Protein AF-A0A238YYN5-F1 (afdb_monomer_lite)

Foldseek 3Di:
DPQEKWKEKEFAAEPVVRAGFQDAKDKDWPDPDDWDWDAHSRRIIMTTDDDAQDWIWIWMGGQQDPGTDTDIDTTHSHYHYDYHYDYDPDDLLVVLVVCVVVLNAEQEFAAECDDDDDDPLQVVLCVVQSYYYDYPHPRDHGLVSNLSNNLSNQVVCCVPPNNVSVVSDDPRRPND

Structure (mmCIF, N/CA/C/O backbone):
data_AF-A0A238YYN5-F1
#
_entry.id   AF-A0A238YYN5-F1
#
loop_
_atom_site.group_PDB
_atom_site.id
_atom_site.type_symbol
_atom_site.label_atom_id
_atom_site.label_alt_id
_atom_site.label_comp_id
_atom_site.label_asym_id
_atom_site.label_entity_id
_atom_site.label_seq_id
_atom_site.pdbx_PDB_ins_code
_atom_site.Cartn_x
_atom_site.Cartn_y
_atom_site.Cartn_z
_atom_site.occupancy
_atom_site.B_iso_or_equiv
_atom_site.auth_seq_id
_atom_site.auth_comp_id
_atom_site.auth_asym_id
_atom_site.auth_atom_id
_atom_site.pdbx_PDB_model_num
ATOM 1 N N . MET A 1 1 ? 12.494 0.742 -44.227 1.00 41.66 1 MET A N 1
ATOM 2 C CA . MET A 1 1 ? 11.985 -0.028 -43.074 1.00 41.66 1 MET A CA 1
ATOM 3 C C . MET A 1 1 ? 11.535 0.985 -42.040 1.00 41.66 1 MET A C 1
ATOM 5 O O . MET A 1 1 ? 12.369 1.744 -41.568 1.00 41.66 1 MET A O 1
ATOM 9 N N . SER A 1 2 ? 10.230 1.091 -41.790 1.00 40.47 2 SER A N 1
ATOM 10 C CA . SER A 1 2 ? 9.725 1.833 -40.632 1.00 40.47 2 SER A CA 1
ATOM 11 C C . SER A 1 2 ? 10.073 0.970 -39.425 1.00 40.47 2 SER A C 1
ATOM 13 O O . SER A 1 2 ? 9.574 -0.147 -39.312 1.00 40.47 2 SER A O 1
ATOM 15 N N . TYR A 1 3 ? 11.028 1.410 -38.608 1.00 51.59 3 TYR A N 1
ATOM 16 C CA . TYR A 1 3 ? 11.219 0.782 -37.309 1.00 51.59 3 TYR A CA 1
ATOM 17 C C . TYR A 1 3 ? 9.937 1.049 -36.523 1.00 51.59 3 TYR A C 1
ATOM 19 O O . TYR A 1 3 ? 9.542 2.206 -36.375 1.00 51.59 3 TYR A O 1
ATOM 27 N N . GLY A 1 4 ? 9.252 -0.019 -36.108 1.00 61.69 4 GLY A N 1
ATOM 28 C CA . GLY A 1 4 ? 8.170 0.098 -35.138 1.00 61.69 4 GLY A CA 1
ATOM 29 C C . GLY A 1 4 ? 8.691 0.823 -33.899 1.00 61.69 4 GLY A C 1
ATOM 30 O O . GLY A 1 4 ? 9.877 0.725 -33.575 1.00 61.69 4 GLY A O 1
ATOM 31 N N . GLN A 1 5 ? 7.820 1.588 -33.255 1.00 80.56 5 GLN A N 1
ATOM 32 C CA . GLN A 1 5 ? 8.140 2.313 -32.032 1.00 80.56 5 GLN A CA 1
ATOM 33 C C . GLN A 1 5 ? 8.739 1.340 -31.000 1.00 80.56 5 GLN A C 1
ATOM 35 O O . GLN A 1 5 ? 8.186 0.266 -30.759 1.00 80.56 5 GLN A O 1
ATOM 40 N N . ILE A 1 6 ? 9.925 1.668 -30.473 1.00 92.12 6 ILE A N 1
ATOM 41 C CA . ILE A 1 6 ? 10.608 0.855 -29.458 1.00 92.12 6 ILE A CA 1
ATOM 42 C C . ILE A 1 6 ? 10.151 1.332 -28.091 1.00 92.12 6 ILE A C 1
ATOM 44 O O . ILE A 1 6 ? 10.205 2.530 -27.790 1.00 92.12 6 ILE A O 1
ATOM 48 N N . GLU A 1 7 ? 9.706 0.384 -27.276 1.00 93.81 7 GLU A N 1
ATOM 49 C CA . GLU A 1 7 ? 8.969 0.683 -26.057 1.00 93.81 7 GLU A CA 1
ATOM 50 C C . GLU A 1 7 ? 9.323 -0.279 -24.926 1.00 93.81 7 GLU A C 1
ATOM 52 O O . GLU A 1 7 ? 9.666 -1.443 -25.157 1.00 93.81 7 GLU A O 1
ATOM 57 N N . ILE A 1 8 ? 9.169 0.195 -23.691 1.00 94.62 8 ILE A N 1
ATOM 58 C CA . ILE A 1 8 ? 9.113 -0.648 -22.495 1.00 94.62 8 ILE A CA 1
ATOM 59 C C . ILE A 1 8 ? 7.715 -0.523 -21.894 1.00 94.62 8 ILE A C 1
ATOM 61 O O . ILE A 1 8 ? 7.227 0.586 -21.685 1.00 94.62 8 ILE A O 1
ATOM 65 N N . ARG A 1 9 ? 7.079 -1.658 -21.607 1.00 95.25 9 ARG A N 1
ATOM 66 C CA . ARG A 1 9 ? 5.754 -1.739 -20.983 1.00 95.25 9 ARG A CA 1
ATOM 67 C C . ARG A 1 9 ? 5.790 -2.682 -19.795 1.00 95.25 9 ARG A C 1
ATOM 69 O O . ARG A 1 9 ? 6.522 -3.667 -19.812 1.00 95.25 9 ARG A O 1
ATOM 76 N N . GLY A 1 10 ? 4.938 -2.449 -18.814 1.00 95.06 10 GLY A N 1
ATOM 77 C CA . GLY A 1 10 ? 4.725 -3.411 -17.739 1.00 95.06 10 GLY A CA 1
ATOM 78 C C . GLY A 1 10 ? 3.922 -2.818 -16.606 1.00 95.06 10 GLY A C 1
ATOM 79 O O . GLY A 1 10 ? 3.247 -1.803 -16.788 1.00 95.06 10 GLY A O 1
ATOM 80 N N . LYS A 1 11 ? 4.009 -3.457 -15.443 1.00 94.62 11 LYS A N 1
ATOM 81 C CA . LYS A 1 11 ? 3.375 -2.996 -14.213 1.00 94.62 11 LYS A CA 1
ATOM 82 C C . LYS A 1 11 ? 4.387 -2.776 -13.098 1.00 94.62 11 LYS A C 1
ATOM 84 O O . LYS A 1 11 ? 5.399 -3.473 -13.011 1.00 94.62 11 LYS A O 1
ATOM 89 N N . VAL A 1 12 ? 4.093 -1.817 -12.229 1.00 92.62 12 VAL A N 1
ATOM 90 C CA . VAL A 1 12 ? 4.726 -1.713 -10.912 1.00 92.62 12 VAL A CA 1
ATOM 91 C C . VAL A 1 12 ? 3.892 -2.541 -9.945 1.00 92.62 12 VAL A C 1
ATOM 93 O O . VAL A 1 12 ? 2.705 -2.277 -9.766 1.00 92.62 12 VAL A O 1
ATOM 96 N N . ILE A 1 13 ? 4.498 -3.574 -9.368 1.00 91.50 13 ILE A N 1
ATOM 97 C CA . ILE A 1 13 ? 3.819 -4.584 -8.556 1.00 91.50 13 ILE A CA 1
ATOM 98 C C . ILE A 1 13 ? 4.451 -4.594 -7.170 1.00 91.50 13 ILE A C 1
ATOM 100 O O . ILE A 1 13 ? 5.674 -4.648 -7.025 1.00 91.50 13 ILE A O 1
ATOM 104 N N . SER A 1 14 ? 3.605 -4.592 -6.149 1.00 88.44 14 SER A N 1
ATOM 105 C CA . SER A 1 14 ? 4.050 -4.768 -4.777 1.00 88.44 14 SER A CA 1
ATOM 106 C C . SER A 1 14 ? 4.468 -6.214 -4.527 1.00 88.44 14 SER A C 1
ATOM 108 O O . SER A 1 14 ? 3.701 -7.153 -4.753 1.00 88.44 14 SER A O 1
ATOM 110 N N . GLU A 1 15 ? 5.663 -6.427 -3.983 1.00 89.75 15 GLU A N 1
ATOM 111 C CA . GLU A 1 15 ? 6.080 -7.761 -3.559 1.00 89.75 15 GLU A CA 1
ATOM 112 C C . GLU A 1 15 ? 5.282 -8.287 -2.368 1.00 89.75 15 GLU A C 1
ATOM 114 O O . GLU A 1 15 ? 5.226 -9.503 -2.177 1.00 89.75 15 GLU A O 1
ATOM 119 N N . TYR A 1 16 ? 4.656 -7.412 -1.584 1.00 87.00 16 TYR A N 1
ATOM 120 C CA . TYR A 1 16 ? 3.878 -7.829 -0.426 1.00 87.00 16 TYR A CA 1
ATOM 121 C C . TYR A 1 16 ? 2.481 -8.298 -0.819 1.00 87.00 16 TYR A C 1
ATOM 123 O O . TYR A 1 16 ? 2.122 -9.438 -0.536 1.00 87.00 16 TYR A O 1
ATOM 131 N N . THR A 1 17 ? 1.713 -7.451 -1.507 1.00 86.19 17 THR A N 1
ATOM 132 C CA . THR A 1 17 ? 0.327 -7.781 -1.880 1.00 86.19 17 THR A CA 1
ATOM 133 C C . THR A 1 17 ? 0.243 -8.644 -3.135 1.00 86.19 17 THR A C 1
ATOM 135 O O . THR A 1 17 ? -0.778 -9.284 -3.352 1.00 86.19 17 THR A O 1
ATOM 138 N N . LYS A 1 18 ? 1.309 -8.682 -3.950 1.00 89.81 18 LYS A N 1
ATOM 139 C CA . LYS A 1 18 ? 1.329 -9.265 -5.306 1.00 89.81 18 LYS A CA 1
ATOM 140 C C . LYS A 1 18 ? 0.383 -8.572 -6.292 1.00 89.81 18 LYS A C 1
ATOM 142 O O . LYS A 1 18 ? 0.163 -9.087 -7.385 1.00 89.81 18 LYS A O 1
ATOM 147 N N . GLU A 1 19 ? -0.102 -7.385 -5.937 1.00 87.50 19 GLU A N 1
ATOM 148 C CA . GLU A 1 19 ? -1.004 -6.574 -6.751 1.00 87.50 19 GLU A CA 1
ATOM 149 C C . GLU A 1 19 ? -0.275 -5.363 -7.358 1.00 87.50 19 GLU A C 1
ATOM 151 O O . GLU A 1 19 ? 0.738 -4.905 -6.807 1.00 87.50 19 GLU A O 1
ATOM 156 N N . PRO A 1 20 ? -0.771 -4.815 -8.485 1.00 86.81 20 PRO A N 1
ATOM 157 C CA . PRO A 1 20 ? -0.269 -3.561 -9.029 1.00 86.81 20 PRO A CA 1
ATOM 158 C C . PRO A 1 20 ? -0.427 -2.409 -8.035 1.00 86.81 20 PRO A C 1
ATOM 160 O O . PRO A 1 20 ? -1.410 -2.344 -7.296 1.00 86.81 20 PRO A O 1
ATOM 163 N N . ILE A 1 21 ? 0.510 -1.466 -8.049 1.00 82.44 21 ILE A N 1
ATOM 164 C CA . ILE A 1 21 ? 0.420 -0.257 -7.228 1.00 82.44 21 ILE A CA 1
ATOM 165 C C . ILE A 1 21 ? -0.412 0.771 -7.969 1.00 82.44 21 ILE A C 1
ATOM 167 O O . ILE A 1 21 ? -0.043 1.210 -9.052 1.00 82.44 21 ILE A O 1
ATOM 171 N N . TRP A 1 22 ? -1.540 1.153 -7.380 1.00 68.69 22 TRP A N 1
ATOM 172 C CA . TRP A 1 22 ? -2.538 1.951 -8.086 1.00 68.69 22 TRP A CA 1
ATOM 173 C C . TRP A 1 22 ? -2.095 3.395 -8.318 1.00 68.69 22 TRP A C 1
ATOM 175 O O . TRP A 1 22 ? -2.465 4.010 -9.303 1.00 68.69 22 TRP A O 1
ATOM 185 N N . THR A 1 23 ? -1.306 3.990 -7.428 1.00 70.12 23 THR A N 1
ATOM 186 C CA . THR A 1 23 ? -0.928 5.400 -7.576 1.00 70.12 23 THR A CA 1
ATOM 187 C C . THR A 1 23 ? 0.330 5.729 -6.788 1.00 70.12 23 THR A C 1
ATOM 189 O O . THR A 1 23 ? 0.846 4.906 -6.034 1.00 70.12 23 THR A O 1
ATOM 192 N N . GLY A 1 24 ? 0.826 6.951 -6.969 1.00 77.06 24 GLY A N 1
ATOM 193 C CA . GLY A 1 24 ? 1.944 7.473 -6.201 1.00 77.06 24 GLY A CA 1
ATOM 194 C C . GLY A 1 24 ? 3.286 6.933 -6.667 1.00 77.06 24 GLY A C 1
ATOM 195 O O . GLY A 1 24 ? 4.170 6.748 -5.842 1.00 77.06 24 GLY A O 1
ATOM 196 N N . TYR A 1 25 ? 3.470 6.689 -7.964 1.00 84.19 25 TYR A N 1
ATOM 197 C CA . TYR A 1 25 ? 4.794 6.425 -8.513 1.00 84.19 25 TYR A CA 1
ATOM 198 C C . TYR A 1 25 ? 5.042 7.199 -9.808 1.00 84.19 25 TYR A C 1
ATOM 200 O O . TYR A 1 25 ? 4.118 7.591 -10.518 1.00 84.19 25 TYR A O 1
ATOM 208 N N . GLU A 1 26 ? 6.314 7.425 -10.106 1.00 86.88 26 GLU A N 1
ATOM 209 C CA . GLU A 1 26 ? 6.779 8.076 -11.321 1.00 86.88 26 GLU A CA 1
ATOM 210 C C . GLU A 1 26 ? 7.948 7.278 -11.898 1.00 86.88 26 GLU A C 1
ATOM 212 O O . GLU A 1 26 ? 8.871 6.883 -11.181 1.00 86.88 26 GLU A O 1
ATOM 217 N N . ILE A 1 27 ? 7.917 7.059 -13.211 1.00 88.31 27 ILE A N 1
ATOM 218 C CA . ILE A 1 27 ? 8.968 6.350 -13.936 1.00 88.31 27 ILE A CA 1
ATOM 219 C C . ILE A 1 27 ? 9.761 7.339 -14.779 1.00 88.31 27 ILE A C 1
ATOM 221 O O . ILE A 1 27 ? 9.218 8.033 -15.641 1.00 88.31 27 ILE A O 1
ATOM 225 N N . LYS A 1 28 ? 11.069 7.368 -14.538 1.00 87.00 28 LYS A N 1
ATOM 226 C CA . LYS A 1 28 ? 12.037 8.243 -15.189 1.00 87.00 28 LYS A CA 1
ATOM 227 C C . LYS A 1 28 ? 13.182 7.424 -15.778 1.00 87.00 28 LYS A C 1
ATOM 229 O O . LYS A 1 28 ? 14.088 7.027 -15.049 1.00 87.00 28 LYS A O 1
ATOM 234 N N . PRO A 1 29 ? 13.195 7.160 -17.087 1.00 84.06 29 PRO A N 1
ATOM 235 C CA . PRO A 1 29 ? 14.424 6.740 -17.755 1.00 84.06 29 PRO A CA 1
ATOM 236 C C . PRO A 1 29 ? 15.506 7.823 -17.602 1.00 84.06 29 PRO A C 1
ATOM 238 O O . PRO A 1 29 ? 15.266 9.001 -17.865 1.00 84.06 29 PRO A O 1
ATOM 241 N N . ASN A 1 30 ? 16.701 7.429 -17.168 1.00 79.88 30 ASN A N 1
ATOM 242 C CA . ASN A 1 30 ? 17.835 8.322 -16.940 1.00 79.88 30 ASN A CA 1
ATOM 243 C C . ASN A 1 30 ? 18.533 8.678 -18.266 1.00 79.88 30 ASN A C 1
ATOM 245 O O . ASN A 1 30 ? 19.602 8.154 -18.582 1.00 79.88 30 ASN A O 1
ATOM 249 N N . ILE A 1 31 ? 17.890 9.525 -19.074 1.00 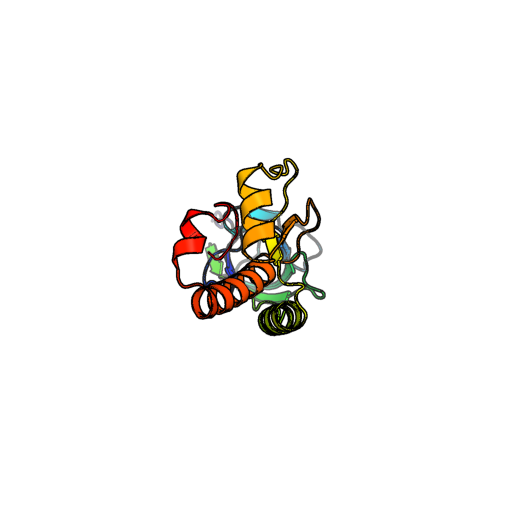77.50 31 ILE A N 1
ATOM 250 C CA . ILE A 1 31 ? 18.423 10.030 -20.347 1.00 77.50 31 ILE A CA 1
ATOM 251 C C . ILE A 1 31 ? 18.083 11.513 -20.543 1.00 77.50 31 ILE A C 1
ATOM 253 O O . ILE A 1 31 ? 16.991 11.963 -20.209 1.00 77.50 31 ILE A O 1
ATOM 257 N N . GLU A 1 32 ? 19.014 12.279 -21.121 1.00 59.59 32 GLU A N 1
ATOM 258 C CA . GLU A 1 32 ? 18.891 13.741 -21.280 1.00 59.59 32 GLU A CA 1
ATOM 259 C C . GLU A 1 32 ? 17.854 14.182 -22.334 1.00 59.59 32 GLU A C 1
ATOM 261 O O . GLU A 1 32 ? 17.463 15.349 -22.359 1.00 59.59 32 GLU A O 1
ATOM 266 N N . LYS A 1 33 ? 17.397 13.281 -23.221 1.00 64.88 33 LYS A N 1
ATOM 267 C CA . LYS A 1 33 ? 16.449 13.601 -24.303 1.00 64.88 33 LYS A CA 1
ATOM 268 C C . LYS A 1 33 ? 15.431 12.487 -24.595 1.00 64.88 33 LYS A C 1
ATOM 270 O O . LYS A 1 33 ? 15.821 11.355 -24.857 1.00 64.88 33 LYS A O 1
ATOM 275 N N . HIS A 1 34 ? 14.161 12.901 -24.699 1.00 64.06 34 HIS A N 1
ATOM 276 C CA . HIS A 1 34 ? 13.047 12.323 -25.483 1.00 64.06 34 HIS A CA 1
ATOM 277 C C . HIS A 1 34 ? 12.279 11.042 -25.087 1.00 64.06 34 HIS A C 1
ATOM 279 O O . HIS A 1 34 ? 11.429 10.656 -25.887 1.00 64.06 34 HIS A O 1
ATOM 285 N N . PRO A 1 35 ? 12.403 10.405 -23.914 1.00 69.44 35 PRO A N 1
ATOM 286 C CA . PRO A 1 35 ? 11.427 9.389 -23.550 1.00 69.44 35 PRO A CA 1
ATOM 287 C C . PRO A 1 35 ? 10.162 10.060 -23.017 1.00 69.44 35 PRO A C 1
ATOM 289 O O . PRO A 1 35 ? 10.226 10.954 -22.170 1.00 69.44 35 PRO A O 1
ATOM 292 N N . ILE A 1 36 ? 9.009 9.600 -23.485 1.00 74.12 36 ILE A N 1
ATOM 293 C CA . ILE A 1 36 ? 7.750 9.894 -22.807 1.00 74.12 36 ILE A CA 1
ATOM 294 C C . ILE A 1 36 ? 7.446 8.705 -21.910 1.00 74.12 36 ILE A C 1
ATOM 296 O O . ILE A 1 36 ? 7.439 7.566 -22.380 1.00 74.12 36 ILE A O 1
ATOM 300 N N . SER A 1 37 ? 7.248 8.969 -20.621 1.00 79.38 37 SER A N 1
ATOM 301 C CA . SER A 1 37 ? 6.778 7.978 -19.666 1.00 79.38 37 SER A CA 1
ATOM 302 C C . SER A 1 37 ? 5.333 8.266 -19.278 1.00 79.38 37 SER A C 1
ATOM 304 O O . SER A 1 37 ? 4.963 9.388 -18.937 1.00 79.38 37 SER A O 1
ATOM 306 N N . TYR A 1 38 ? 4.517 7.222 -19.330 1.00 79.81 38 TYR A N 1
ATOM 307 C CA . TYR A 1 38 ? 3.134 7.227 -18.879 1.00 79.81 38 TYR A CA 1
ATOM 308 C C . TYR A 1 38 ? 2.998 6.241 -17.729 1.00 79.81 38 TYR A C 1
ATOM 310 O O . TYR A 1 38 ? 3.551 5.143 -17.780 1.00 79.81 38 TYR A O 1
ATOM 318 N N . SER A 1 39 ? 2.264 6.635 -16.696 1.00 83.81 39 SER A N 1
ATOM 319 C CA . SER A 1 39 ? 1.866 5.771 -15.583 1.00 83.81 39 SER A CA 1
ATOM 320 C C . SER A 1 39 ? 0.351 5.848 -15.453 1.00 83.81 39 SER A C 1
ATOM 322 O O . SER A 1 39 ? -0.231 6.911 -15.665 1.00 83.81 39 SER A O 1
ATOM 324 N N . SER A 1 40 ? -0.282 4.712 -15.189 1.00 79.00 40 SER A N 1
ATOM 325 C CA . SER A 1 40 ? -1.735 4.569 -15.109 1.00 79.00 40 SER A CA 1
ATOM 326 C C . SER A 1 40 ? -2.153 4.172 -13.700 1.00 79.00 40 SER A C 1
ATOM 328 O O . SER A 1 40 ? -1.375 3.573 -12.961 1.00 79.00 40 SER A O 1
ATOM 330 N N . GLU A 1 41 ? -3.405 4.465 -13.349 1.00 77.50 41 GLU A N 1
ATOM 331 C CA . GLU A 1 41 ? -3.956 4.176 -12.017 1.00 77.50 41 GLU A CA 1
ATOM 332 C C . GLU A 1 41 ? -4.089 2.669 -11.704 1.00 77.50 41 GLU A C 1
ATOM 334 O O . GLU A 1 41 ? -4.399 2.276 -10.586 1.00 77.50 41 GLU A O 1
ATOM 339 N N . ASP A 1 42 ? -3.865 1.796 -12.689 1.00 83.12 42 ASP A N 1
ATOM 340 C CA . ASP A 1 42 ? -3.864 0.336 -12.537 1.00 83.12 42 ASP A CA 1
ATOM 341 C C . ASP A 1 42 ? -2.445 -0.246 -12.356 1.00 83.12 42 ASP A C 1
ATOM 343 O O . ASP A 1 42 ? -2.232 -1.454 -12.531 1.00 83.12 42 ASP A O 1
ATOM 347 N N . GLY A 1 43 ? -1.466 0.624 -12.086 1.00 86.44 43 GLY A N 1
ATOM 348 C CA . GLY A 1 43 ? -0.051 0.290 -11.948 1.00 86.44 43 GLY A CA 1
ATOM 349 C C . GLY A 1 43 ? 0.675 0.031 -13.264 1.00 86.44 43 GLY A C 1
ATOM 350 O O . GLY A 1 43 ? 1.863 -0.303 -13.244 1.00 86.44 43 GLY A O 1
ATOM 351 N N . SER A 1 44 ? 0.001 0.163 -14.411 1.00 91.38 44 SER A N 1
ATOM 352 C CA . SER A 1 44 ? 0.631 -0.006 -15.718 1.00 91.38 44 SER A CA 1
ATOM 353 C C . SER A 1 44 ? 1.489 1.198 -16.093 1.00 91.38 44 SER A C 1
ATOM 355 O O . SER A 1 44 ? 1.191 2.346 -15.755 1.00 91.38 44 SER A O 1
ATOM 357 N N . TYR A 1 45 ? 2.552 0.947 -16.848 1.00 92.81 45 TYR A N 1
ATOM 358 C CA . TYR A 1 45 ? 3.407 1.994 -17.381 1.00 92.81 45 TYR A CA 1
ATOM 359 C C . TYR A 1 45 ? 3.852 1.722 -18.817 1.00 92.81 45 TYR A C 1
ATOM 361 O O . TYR A 1 45 ? 3.863 0.584 -19.296 1.00 92.81 45 TYR A O 1
ATOM 369 N N . LEU A 1 46 ? 4.242 2.802 -19.487 1.00 92.38 46 LEU A N 1
ATOM 370 C CA . LEU A 1 46 ? 4.752 2.801 -20.850 1.00 92.38 46 LEU A CA 1
ATOM 371 C C . LEU A 1 46 ? 5.892 3.814 -20.966 1.00 92.38 46 LEU A C 1
ATOM 373 O O . LEU A 1 46 ? 5.748 4.954 -20.532 1.00 92.38 46 LEU A O 1
ATOM 377 N N . ILE A 1 47 ? 7.008 3.396 -21.556 1.00 92.44 47 ILE A N 1
ATOM 378 C CA . ILE A 1 47 ? 8.134 4.254 -21.927 1.00 92.44 47 ILE A CA 1
ATOM 379 C C . ILE A 1 47 ? 8.339 4.123 -23.431 1.00 92.44 47 ILE A C 1
ATOM 381 O O . ILE A 1 47 ? 8.572 3.019 -23.921 1.00 92.44 47 ILE A O 1
ATOM 385 N N . GLU A 1 48 ? 8.278 5.238 -24.150 1.00 90.44 48 GLU A N 1
ATOM 386 C CA . GLU A 1 48 ? 8.364 5.272 -25.614 1.00 90.44 48 GLU A CA 1
ATOM 387 C C . GLU A 1 48 ? 9.610 6.008 -26.125 1.00 90.44 48 GLU A C 1
ATOM 389 O O . GLU A 1 48 ? 10.324 6.657 -25.359 1.00 90.44 48 GLU A O 1
ATOM 394 N N . TYR A 1 49 ? 9.822 5.946 -27.446 1.00 87.62 49 TYR A N 1
ATOM 395 C CA . TYR A 1 49 ? 10.901 6.629 -28.179 1.00 87.62 49 TYR A CA 1
ATOM 396 C C . TYR A 1 49 ? 12.304 6.164 -27.779 1.00 87.62 49 TYR A C 1
ATOM 398 O O . TYR A 1 49 ? 13.250 6.949 -27.698 1.00 87.62 49 TYR A O 1
ATOM 406 N N . LEU A 1 50 ? 12.436 4.861 -27.540 1.00 90.00 50 LEU A N 1
ATOM 407 C CA . LEU A 1 50 ? 13.699 4.230 -27.181 1.00 90.00 50 LEU A CA 1
ATOM 408 C C . LEU A 1 50 ? 14.476 3.770 -28.427 1.00 90.00 50 LEU A C 1
ATOM 410 O O . LEU A 1 50 ? 13.962 3.701 -29.543 1.00 90.00 50 LEU A O 1
ATOM 414 N N . GLU A 1 51 ? 15.746 3.441 -28.232 1.00 90.50 51 GLU A N 1
ATOM 415 C CA . GLU A 1 51 ? 16.605 2.813 -29.230 1.00 90.50 51 GLU A CA 1
ATOM 416 C C . GLU A 1 51 ? 16.550 1.289 -29.055 1.00 90.50 51 GLU A C 1
ATOM 418 O O . GLU A 1 51 ? 16.475 0.803 -27.920 1.00 90.50 51 GLU A O 1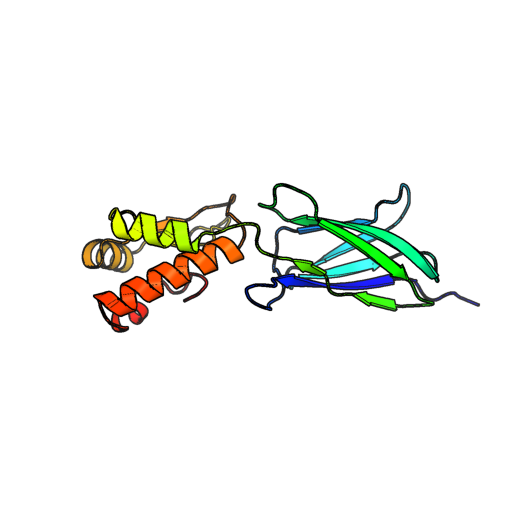
ATOM 423 N N . PRO A 1 52 ? 16.600 0.511 -30.147 1.00 92.69 52 PRO A N 1
ATOM 424 C CA . PRO A 1 52 ? 16.588 -0.943 -30.071 1.00 92.69 52 PRO A CA 1
ATOM 425 C C . PRO A 1 52 ? 17.898 -1.497 -29.495 1.00 92.69 52 PRO A C 1
ATOM 427 O O . PRO A 1 52 ? 18.983 -1.013 -29.815 1.00 92.69 52 PRO A O 1
ATOM 430 N N . ASN A 1 53 ? 17.810 -2.583 -28.721 1.00 92.62 53 ASN A N 1
ATOM 431 C CA . ASN A 1 53 ? 18.956 -3.314 -28.155 1.00 92.62 53 ASN A CA 1
ATOM 432 C C . ASN A 1 53 ? 19.862 -2.483 -27.229 1.00 92.62 53 ASN A C 1
ATOM 434 O O . ASN A 1 53 ? 21.027 -2.841 -27.029 1.00 92.62 53 ASN A O 1
ATOM 438 N N . LYS A 1 54 ? 19.325 -1.407 -26.644 1.00 92.38 54 LYS A N 1
ATOM 439 C CA . LYS A 1 54 ? 20.029 -0.492 -25.743 1.00 92.38 54 LYS A CA 1
ATOM 440 C C . LYS A 1 54 ? 19.594 -0.711 -24.299 1.00 92.38 54 LYS A C 1
ATOM 442 O O . LYS A 1 54 ? 18.443 -1.041 -24.024 1.00 92.38 54 LYS A O 1
ATOM 447 N N . GLU A 1 55 ? 20.535 -0.545 -23.378 1.00 94.88 55 GLU A N 1
ATOM 448 C CA . GLU A 1 55 ? 20.263 -0.580 -21.944 1.00 94.88 55 GLU A CA 1
ATOM 449 C C . GLU A 1 55 ? 19.900 0.809 -21.431 1.00 94.88 55 GLU A C 1
ATOM 451 O O . GLU A 1 55 ? 20.552 1.801 -21.761 1.00 94.88 55 GLU A O 1
ATOM 456 N N . TYR A 1 56 ? 18.862 0.854 -20.603 1.00 92.56 56 TYR A N 1
ATOM 457 C CA . TYR A 1 56 ? 18.382 2.053 -19.937 1.00 92.56 56 TYR A CA 1
ATOM 458 C C . TYR A 1 56 ? 18.361 1.830 -18.431 1.00 92.56 56 TYR A C 1
ATOM 460 O O . TYR A 1 56 ? 17.846 0.815 -17.957 1.00 92.56 56 TYR A O 1
ATOM 468 N N . GLU A 1 57 ? 18.884 2.799 -17.679 1.00 94.31 57 GLU A N 1
ATOM 469 C CA . GLU A 1 57 ? 18.593 2.909 -16.252 1.00 94.31 57 GLU A CA 1
ATOM 470 C C . GLU A 1 57 ? 17.222 3.567 -16.094 1.00 94.31 57 GLU A C 1
ATOM 472 O O . GLU A 1 57 ? 17.009 4.708 -16.500 1.00 94.31 57 GLU A O 1
ATOM 477 N N . ILE A 1 58 ? 16.284 2.826 -15.520 1.00 93.38 58 ILE A N 1
ATOM 478 C CA . ILE A 1 58 ? 14.940 3.272 -15.195 1.00 93.38 58 ILE A CA 1
ATOM 479 C C . ILE A 1 58 ? 14.896 3.588 -13.705 1.00 93.38 58 ILE A C 1
ATOM 481 O O . ILE A 1 58 ? 15.123 2.717 -12.863 1.00 93.38 58 ILE A O 1
ATOM 485 N N . ILE A 1 59 ? 14.614 4.845 -13.390 1.00 92.75 59 ILE A N 1
ATOM 486 C CA . ILE A 1 59 ? 14.438 5.354 -12.037 1.00 92.75 59 ILE A CA 1
ATOM 487 C C . ILE A 1 59 ? 12.946 5.311 -11.720 1.00 92.75 59 ILE A C 1
ATOM 489 O O . ILE A 1 59 ? 12.145 5.954 -12.396 1.00 92.75 59 ILE A O 1
ATOM 493 N N . LEU A 1 60 ? 12.577 4.563 -10.690 1.00 91.75 60 LEU A N 1
ATOM 494 C CA . LEU A 1 60 ? 11.222 4.489 -10.164 1.00 91.75 60 LEU A CA 1
ATOM 495 C C . LEU A 1 60 ? 11.171 5.261 -8.842 1.00 91.75 60 LEU A C 1
ATOM 497 O O . LEU A 1 60 ? 11.805 4.886 -7.854 1.00 91.75 60 LEU A O 1
ATOM 501 N N . LEU A 1 61 ? 10.434 6.364 -8.840 1.00 89.31 61 LEU A N 1
ATOM 502 C CA . LEU A 1 61 ? 10.138 7.156 -7.653 1.00 89.31 61 LEU A CA 1
ATOM 503 C C . LEU A 1 61 ? 8.796 6.683 -7.115 1.00 89.31 61 LEU A C 1
ATOM 505 O O . LEU A 1 61 ? 7.815 6.729 -7.845 1.00 89.31 61 LEU A O 1
ATOM 509 N N . VAL A 1 62 ? 8.742 6.242 -5.863 1.00 85.81 62 VAL A N 1
ATOM 510 C CA . VAL A 1 62 ? 7.495 5.826 -5.210 1.00 85.81 62 VAL A CA 1
ATOM 511 C C . VAL A 1 62 ? 7.244 6.771 -4.041 1.00 85.81 62 VAL A C 1
ATOM 513 O O . VAL A 1 62 ? 8.132 7.029 -3.231 1.00 85.81 62 VAL A O 1
ATOM 516 N N . TYR A 1 63 ? 6.051 7.342 -3.967 1.00 81.00 63 TYR A N 1
ATOM 517 C CA . TYR A 1 63 ? 5.655 8.243 -2.898 1.00 81.00 63 TYR A CA 1
ATOM 518 C C . TYR A 1 63 ? 5.673 7.493 -1.564 1.00 81.00 63 TYR A C 1
ATOM 520 O O . TYR A 1 63 ? 5.164 6.383 -1.462 1.00 81.00 63 TYR A O 1
ATOM 528 N N . GLY A 1 64 ? 6.309 8.080 -0.551 1.00 77.69 64 GLY A N 1
ATOM 529 C CA . GLY A 1 64 ? 6.566 7.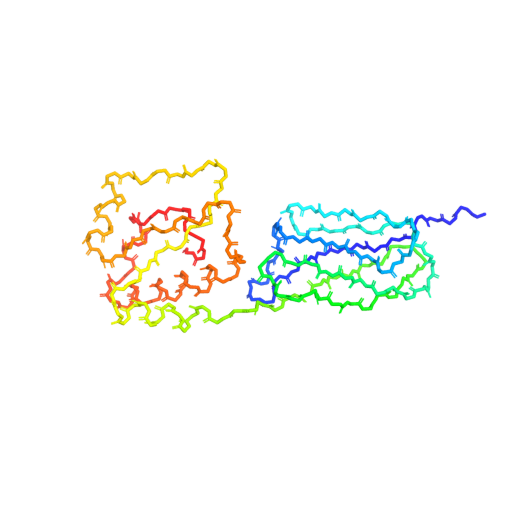417 0.731 1.00 77.69 64 GLY A CA 1
ATOM 530 C C . GLY A 1 64 ? 7.843 6.563 0.771 1.00 77.69 64 GLY A C 1
ATOM 531 O O . GLY A 1 64 ? 8.248 6.143 1.856 1.00 77.69 64 GLY A O 1
ATOM 532 N N . TYR A 1 65 ? 8.534 6.361 -0.359 1.00 82.75 65 TYR A N 1
ATOM 533 C CA . TYR A 1 65 ? 9.871 5.764 -0.377 1.00 82.75 65 TYR A CA 1
ATOM 534 C C . TYR A 1 65 ? 10.944 6.840 -0.211 1.00 82.75 65 TYR A C 1
ATOM 536 O O . TYR A 1 65 ? 10.949 7.849 -0.912 1.00 82.75 65 TYR A O 1
ATOM 544 N N . GLU A 1 66 ? 11.895 6.615 0.701 1.00 81.00 66 GLU A N 1
ATOM 545 C CA . GLU A 1 66 ? 12.987 7.568 0.958 1.00 81.00 66 GLU A CA 1
ATOM 546 C C . GLU A 1 66 ? 13.954 7.701 -0.224 1.00 81.00 66 GLU A C 1
ATOM 548 O O . GLU A 1 66 ? 14.599 8.736 -0.398 1.00 81.00 66 GLU A O 1
ATOM 553 N N . LYS A 1 67 ? 14.101 6.632 -1.016 1.00 87.12 67 LYS A N 1
ATOM 554 C CA . LYS A 1 67 ? 15.067 6.552 -2.111 1.00 87.12 67 LYS A CA 1
ATOM 555 C C . LYS A 1 67 ? 14.400 6.052 -3.389 1.00 87.12 67 LYS A C 1
ATOM 557 O O . LYS A 1 67 ? 13.572 5.144 -3.312 1.00 87.12 67 LYS A O 1
ATOM 562 N N . PRO A 1 68 ? 14.801 6.581 -4.559 1.00 89.81 68 PRO A N 1
ATOM 563 C CA . PRO A 1 68 ? 14.409 6.005 -5.835 1.00 89.81 68 PRO A CA 1
ATOM 564 C C . PRO A 1 68 ? 14.901 4.565 -5.962 1.00 89.81 68 PRO A C 1
ATOM 566 O O . PRO A 1 68 ? 16.033 4.245 -5.584 1.00 89.81 68 PRO A O 1
ATOM 569 N N . LEU A 1 69 ? 14.079 3.731 -6.585 1.00 91.56 69 LEU A N 1
ATOM 570 C CA . LEU A 1 69 ? 14.461 2.404 -7.043 1.00 91.56 69 LEU A CA 1
ATOM 571 C C . LEU A 1 69 ? 15.056 2.514 -8.449 1.00 91.56 69 LEU A C 1
ATOM 573 O O . LEU A 1 69 ? 14.665 3.374 -9.239 1.00 91.56 69 LEU A O 1
ATOM 577 N N . LYS A 1 70 ? 16.035 1.666 -8.758 1.00 94.06 70 LYS A N 1
ATOM 578 C CA . LYS A 1 70 ? 16.767 1.696 -10.028 1.00 94.06 70 LYS A CA 1
ATOM 579 C C . LYS A 1 70 ? 16.738 0.326 -10.679 1.00 94.06 70 LYS A C 1
ATOM 581 O O . LYS A 1 70 ? 17.100 -0.663 -10.047 1.00 94.06 70 LYS A O 1
ATOM 586 N N . TYR A 1 71 ? 16.371 0.289 -11.953 1.00 94.81 71 TYR A N 1
ATOM 587 C CA . TYR A 1 71 ? 16.311 -0.930 -12.750 1.00 94.81 71 TYR A CA 1
ATOM 588 C C . TYR A 1 71 ? 17.080 -0.742 -14.049 1.00 94.81 71 TYR A C 1
ATOM 590 O O . TYR A 1 71 ? 16.937 0.281 -14.707 1.00 94.81 71 TYR A O 1
ATOM 598 N N . ILE A 1 72 ? 17.858 -1.743 -14.453 1.00 95.31 72 ILE A N 1
ATOM 599 C CA . ILE A 1 72 ? 18.455 -1.774 -15.790 1.00 95.31 72 ILE A CA 1
ATOM 600 C C . ILE A 1 72 ? 17.563 -2.619 -16.693 1.00 95.31 72 ILE A C 1
ATOM 602 O O . ILE A 1 72 ? 17.280 -3.781 -16.387 1.00 95.31 72 ILE A O 1
ATOM 606 N N . VAL A 1 73 ? 17.108 -2.031 -17.798 1.00 95.75 73 VAL A N 1
ATOM 607 C CA . VAL A 1 73 ? 16.259 -2.704 -18.786 1.00 95.75 73 VAL A CA 1
ATOM 608 C C . VAL A 1 73 ? 16.903 -2.589 -20.158 1.00 95.75 73 VAL A C 1
ATOM 610 O O . VAL A 1 73 ? 17.191 -1.490 -20.628 1.00 95.75 73 VAL A O 1
ATOM 613 N N . LYS A 1 74 ? 17.118 -3.735 -20.806 1.00 95.31 74 LYS A N 1
ATOM 614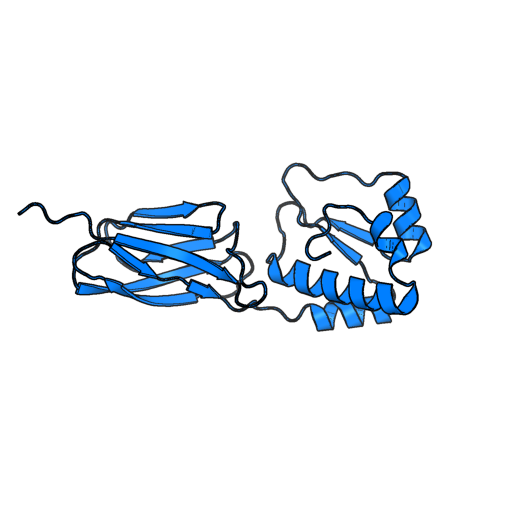 C CA . LYS A 1 74 ? 17.594 -3.810 -22.185 1.00 95.31 74 LYS A CA 1
ATOM 615 C C . LYS A 1 74 ? 16.410 -3.928 -23.134 1.00 95.31 74 LYS A C 1
ATOM 617 O O . LYS A 1 74 ? 15.627 -4.868 -23.012 1.00 95.31 74 LYS A O 1
ATOM 622 N N . THR A 1 75 ? 16.291 -2.997 -24.073 1.00 94.00 75 THR A N 1
ATOM 623 C CA . THR A 1 75 ? 15.245 -3.037 -25.100 1.00 94.00 75 THR A CA 1
ATOM 624 C C . THR A 1 75 ? 15.515 -4.129 -26.132 1.00 94.00 75 THR A C 1
ATOM 626 O O . THR A 1 75 ? 16.654 -4.544 -26.346 1.00 94.00 75 THR A O 1
ATOM 629 N N . ASN A 1 76 ? 14.466 -4.587 -26.807 1.00 92.56 76 ASN A N 1
ATOM 630 C CA . ASN A 1 76 ? 14.544 -5.437 -27.995 1.00 92.56 76 ASN A CA 1
ATOM 631 C C . ASN A 1 76 ? 14.149 -4.644 -29.261 1.00 92.56 76 ASN A C 1
ATOM 633 O O . ASN A 1 76 ? 13.913 -3.436 -29.212 1.00 92.56 76 ASN A O 1
ATOM 637 N N . ASN A 1 77 ? 14.091 -5.315 -30.414 1.00 90.62 77 ASN A N 1
ATOM 638 C CA . ASN A 1 77 ? 13.503 -4.744 -31.628 1.00 90.62 77 ASN A CA 1
ATOM 639 C C . ASN A 1 77 ? 11.965 -4.773 -31.520 1.00 90.62 77 ASN A C 1
ATOM 641 O O . ASN A 1 77 ? 11.329 -5.669 -32.075 1.00 90.62 77 ASN A O 1
ATOM 645 N N . GLY A 1 78 ? 11.383 -3.819 -30.789 1.00 91.44 78 GLY A N 1
ATOM 646 C CA . GLY A 1 78 ? 9.937 -3.674 -30.599 1.00 91.44 78 GLY A CA 1
ATOM 647 C C . GLY A 1 78 ? 9.555 -3.369 -29.150 1.00 91.44 78 GLY A C 1
ATOM 648 O O . GLY A 1 78 ? 10.151 -2.500 -28.512 1.00 91.44 78 GLY A O 1
ATOM 649 N N . ILE A 1 79 ? 8.538 -4.076 -28.645 1.00 94.31 79 ILE A N 1
ATOM 650 C CA . ILE A 1 79 ? 8.033 -3.913 -27.277 1.00 94.31 79 ILE A CA 1
ATOM 651 C C . ILE A 1 79 ? 8.796 -4.840 -26.329 1.00 94.31 79 ILE A C 1
ATOM 653 O O . ILE A 1 79 ? 8.840 -6.063 -26.500 1.00 94.31 79 ILE A O 1
ATOM 657 N N . THR A 1 80 ? 9.354 -4.251 -25.279 1.00 96.12 80 THR A N 1
ATOM 658 C CA . THR A 1 80 ? 9.975 -4.958 -24.160 1.00 96.12 80 THR A CA 1
ATOM 659 C C . THR A 1 80 ? 9.013 -4.965 -22.980 1.00 96.12 80 THR A C 1
ATOM 661 O O . THR A 1 80 ? 8.659 -3.908 -22.466 1.00 96.12 80 THR A O 1
ATOM 664 N N . TYR A 1 81 ? 8.588 -6.147 -22.534 1.00 96.00 81 TYR A N 1
ATOM 665 C CA . TYR A 1 81 ? 7.754 -6.275 -21.339 1.00 96.00 81 TYR A CA 1
ATOM 666 C C . TYR A 1 81 ? 8.619 -6.451 -20.094 1.00 96.00 81 TYR A C 1
ATOM 668 O O . TYR A 1 81 ? 9.489 -7.326 -20.059 1.00 96.00 81 TYR A O 1
ATOM 676 N N . LYS A 1 82 ? 8.385 -5.628 -19.072 1.00 96.06 82 LYS A N 1
ATOM 677 C CA . LYS A 1 82 ? 9.113 -5.680 -17.808 1.00 96.06 82 LYS A CA 1
ATOM 678 C C . LYS A 1 82 ? 8.240 -5.212 -16.652 1.00 96.06 82 LYS A C 1
ATOM 680 O O . LYS A 1 82 ? 7.916 -4.037 -16.564 1.00 96.06 82 LYS A O 1
ATOM 685 N N . ASP A 1 83 ? 7.969 -6.096 -15.706 1.00 95.56 83 ASP A N 1
ATOM 686 C CA . ASP A 1 83 ? 7.384 -5.680 -14.434 1.00 95.56 83 ASP A CA 1
ATOM 687 C C . ASP A 1 83 ? 8.476 -5.241 -13.452 1.00 95.56 83 ASP A C 1
ATOM 689 O O . ASP A 1 83 ? 9.584 -5.802 -13.422 1.00 95.56 83 ASP A O 1
ATOM 693 N N . PHE A 1 84 ? 8.155 -4.223 -12.658 1.00 94.19 84 PHE A N 1
ATOM 694 C CA . PHE A 1 84 ? 8.976 -3.754 -11.549 1.00 94.19 84 PHE A CA 1
ATOM 695 C C . PHE A 1 84 ? 8.352 -4.224 -10.245 1.00 94.19 84 PHE A C 1
ATOM 697 O O . PHE A 1 84 ? 7.302 -3.738 -9.835 1.00 94.19 84 PHE A O 1
ATOM 704 N N . LEU A 1 85 ? 9.016 -5.188 -9.615 1.00 92.50 85 LEU A N 1
ATOM 705 C CA . LEU A 1 85 ? 8.680 -5.642 -8.277 1.00 92.50 85 LEU A CA 1
ATOM 706 C C . LEU A 1 85 ? 9.297 -4.680 -7.265 1.00 92.50 85 LEU A C 1
ATOM 708 O O . LEU A 1 85 ? 10.497 -4.387 -7.359 1.00 92.50 85 LEU A O 1
ATOM 712 N N . ILE A 1 86 ? 8.483 -4.179 -6.337 1.00 89.50 86 ILE A N 1
ATOM 713 C CA . ILE A 1 86 ? 8.951 -3.312 -5.258 1.00 89.50 86 ILE A CA 1
ATOM 714 C C . ILE A 1 86 ? 8.656 -3.922 -3.892 1.00 89.50 86 ILE A C 1
ATOM 716 O O . ILE A 1 86 ? 7.550 -4.384 -3.614 1.00 89.50 86 ILE A O 1
ATOM 720 N N . GLU A 1 87 ? 9.654 -3.900 -3.020 1.00 87.31 87 GLU A N 1
ATOM 721 C CA . GLU A 1 87 ? 9.498 -4.294 -1.624 1.00 87.31 87 GLU A CA 1
ATOM 722 C C . GLU A 1 87 ? 9.014 -3.094 -0.800 1.00 87.31 87 GLU A C 1
ATOM 724 O O . GLU A 1 87 ? 9.571 -2.001 -0.953 1.00 87.31 87 GLU A O 1
ATOM 729 N N . PRO A 1 88 ? 8.010 -3.247 0.082 1.00 80.69 88 PRO A N 1
ATOM 730 C CA . PRO A 1 88 ? 7.603 -2.188 1.002 1.00 80.69 88 PRO A CA 1
ATOM 731 C C . PRO A 1 88 ? 8.752 -1.753 1.903 1.00 80.69 88 PRO A C 1
ATOM 733 O O . PRO A 1 88 ? 9.392 -2.572 2.560 1.00 80.69 88 PRO A O 1
ATOM 736 N N . ASN A 1 89 ? 8.981 -0.449 2.005 1.00 79.62 89 ASN A N 1
ATOM 737 C CA . ASN A 1 89 ? 10.038 0.121 2.839 1.00 79.62 89 ASN A CA 1
ATOM 738 C C . ASN A 1 89 ? 9.618 0.305 4.314 1.00 79.62 89 ASN A C 1
ATOM 740 O O . ASN A 1 89 ? 10.074 1.237 4.978 1.00 79.62 89 ASN A O 1
ATOM 744 N N . CYS A 1 90 ? 8.741 -0.552 4.843 1.00 83.25 90 CYS A N 1
ATOM 745 C CA . CYS A 1 90 ? 8.168 -0.386 6.177 1.00 83.25 90 CYS A CA 1
ATOM 746 C C . CYS A 1 90 ? 7.944 -1.703 6.927 1.00 83.25 90 CYS A C 1
ATOM 748 O O . CYS A 1 90 ? 7.721 -2.758 6.345 1.00 83.25 90 CYS A O 1
ATOM 750 N N . ASN A 1 91 ? 7.964 -1.620 8.261 1.00 84.50 91 ASN A N 1
ATOM 751 C CA . ASN A 1 91 ? 7.643 -2.724 9.170 1.00 84.50 91 ASN A CA 1
ATOM 752 C C . ASN A 1 91 ? 6.480 -2.330 10.093 1.00 84.50 91 ASN A C 1
ATOM 754 O O . ASN A 1 91 ? 6.621 -2.181 11.311 1.00 84.50 91 ASN A O 1
ATOM 758 N N . TRP A 1 92 ? 5.313 -2.093 9.496 1.00 92.69 92 TRP A N 1
ATOM 759 C CA . TRP A 1 92 ? 4.157 -1.586 10.237 1.00 92.69 92 TRP A CA 1
ATOM 760 C C . TRP A 1 92 ? 3.399 -2.658 11.019 1.00 92.69 92 TRP A C 1
ATOM 762 O O . TRP A 1 92 ? 2.644 -2.306 11.918 1.00 92.69 92 TRP A O 1
ATOM 772 N N . LYS A 1 93 ? 3.691 -3.948 10.807 1.00 93.56 93 LYS A N 1
ATOM 773 C CA . LYS A 1 93 ? 3.223 -5.020 11.703 1.00 93.56 93 LYS A CA 1
ATOM 774 C C . LYS A 1 93 ? 3.760 -4.846 13.125 1.00 93.56 93 LYS A C 1
ATOM 776 O O . LYS A 1 93 ? 3.008 -4.953 14.087 1.00 93.56 93 LYS A O 1
ATOM 781 N N . THR A 1 94 ? 5.047 -4.513 13.264 1.00 95.19 94 THR A N 1
ATOM 782 C CA . THR A 1 94 ? 5.655 -4.244 14.581 1.00 95.19 94 THR A CA 1
ATOM 783 C C . THR A 1 94 ? 5.052 -2.990 15.218 1.00 95.19 94 THR A C 1
ATOM 785 O O . THR A 1 94 ? 4.752 -2.980 16.409 1.00 95.19 94 THR A O 1
ATOM 788 N N . LYS A 1 95 ? 4.805 -1.943 14.415 1.00 95.25 95 LYS A N 1
ATOM 789 C CA . LYS A 1 95 ? 4.103 -0.738 14.878 1.00 95.25 95 LYS A CA 1
ATOM 790 C C . LYS A 1 95 ? 2.691 -1.068 15.380 1.00 95.25 95 LYS A C 1
ATOM 792 O O . LYS A 1 95 ? 2.338 -0.646 16.473 1.00 95.25 95 LYS A O 1
ATOM 797 N N . ALA A 1 96 ? 1.920 -1.844 14.618 1.00 97.31 96 ALA A N 1
ATOM 798 C CA . ALA A 1 96 ? 0.567 -2.266 14.978 1.00 97.31 96 ALA A CA 1
ATOM 799 C C . ALA A 1 96 ? 0.533 -3.036 16.301 1.00 97.31 96 ALA A C 1
ATOM 801 O O . ALA A 1 96 ? -0.305 -2.748 17.150 1.00 97.31 96 ALA A O 1
ATOM 802 N N . GLN A 1 97 ? 1.480 -3.956 16.508 1.00 97.88 97 GLN A N 1
ATOM 803 C CA . GLN A 1 97 ? 1.606 -4.675 17.775 1.00 97.88 97 GLN A CA 1
ATOM 804 C C . GLN A 1 97 ? 1.851 -3.716 18.949 1.00 97.88 97 GLN A C 1
ATOM 806 O O . GLN A 1 97 ? 1.140 -3.770 19.947 1.00 97.88 97 GLN A O 1
ATOM 811 N N . ASN A 1 98 ? 2.804 -2.791 18.813 1.00 97.38 98 ASN A N 1
ATOM 812 C CA . ASN A 1 98 ? 3.105 -1.823 19.871 1.00 97.38 98 ASN A CA 1
ATOM 813 C C . ASN A 1 98 ? 1.912 -0.903 20.180 1.00 97.38 98 ASN A C 1
ATOM 815 O O . ASN A 1 98 ? 1.636 -0.598 21.343 1.00 97.38 98 ASN A O 1
ATOM 819 N N . ASP A 1 99 ? 1.198 -0.449 19.151 1.00 97.44 99 ASP A N 1
ATOM 820 C CA . ASP A 1 99 ? 0.018 0.399 19.323 1.00 97.44 99 ASP A CA 1
ATOM 821 C C . ASP A 1 99 ? -1.118 -0.373 20.002 1.00 97.44 99 ASP A C 1
ATOM 823 O O . ASP A 1 99 ? -1.775 0.158 20.895 1.00 97.44 99 ASP A O 1
ATOM 827 N N . TRP A 1 100 ? -1.308 -1.645 19.651 1.00 97.62 100 TRP A N 1
ATOM 828 C CA . TRP A 1 100 ? -2.246 -2.527 20.339 1.00 97.62 100 TRP A CA 1
ATOM 829 C C . TRP A 1 100 ? -1.913 -2.683 21.824 1.00 97.62 100 TRP A C 1
ATOM 831 O O . TRP A 1 100 ? -2.765 -2.430 22.679 1.00 97.62 100 TRP A O 1
ATOM 841 N N . ASP A 1 101 ? -0.660 -3.012 22.138 1.00 97.25 101 ASP A N 1
ATOM 842 C CA . ASP A 1 101 ? -0.203 -3.246 23.511 1.00 97.25 101 ASP A CA 1
ATOM 843 C C . ASP A 1 101 ? -0.298 -1.976 24.374 1.00 97.25 101 ASP A C 1
ATOM 845 O O . ASP A 1 101 ? -0.514 -2.044 25.586 1.00 97.25 101 ASP A O 1
ATOM 849 N N . THR A 1 102 ? -0.191 -0.799 23.749 1.00 96.75 102 THR A N 1
ATOM 850 C CA . THR A 1 102 ? -0.282 0.507 24.421 1.00 96.75 102 THR A CA 1
ATOM 851 C C . THR A 1 102 ? -1.666 1.158 24.349 1.00 96.75 102 THR A C 1
ATOM 853 O O . THR A 1 102 ? -1.810 2.307 24.767 1.00 96.75 102 THR A O 1
ATOM 856 N N . SER A 1 103 ? -2.696 0.432 23.887 1.00 94.88 103 SER A N 1
ATOM 857 C CA . SER A 1 103 ? -4.077 0.935 23.737 1.00 94.88 103 SER A CA 1
ATOM 858 C C . SER A 1 103 ? -4.191 2.183 22.847 1.00 94.88 103 SER A C 1
ATOM 860 O O . SER A 1 103 ? -4.972 3.090 23.122 1.00 94.88 103 SER A O 1
ATOM 862 N N . LYS A 1 104 ? -3.386 2.222 21.783 1.00 96.38 104 LYS A N 1
ATOM 863 C CA . LYS A 1 104 ? -3.351 3.250 20.731 1.00 96.38 104 LYS A CA 1
ATOM 864 C C . LYS A 1 104 ? -3.650 2.675 19.343 1.00 96.38 104 LYS A C 1
ATOM 866 O O . LYS A 1 104 ? -3.338 3.309 18.341 1.00 96.38 104 LYS A O 1
ATOM 871 N N . ALA A 1 105 ? -4.180 1.455 19.276 1.00 96.56 105 ALA A N 1
ATOM 872 C CA . ALA A 1 105 ? -4.520 0.811 18.015 1.00 96.56 105 ALA A CA 1
ATOM 873 C C . ALA A 1 105 ? -5.570 1.620 17.246 1.00 96.56 105 ALA A C 1
ATOM 875 O O . ALA A 1 105 ? -6.540 2.116 17.820 1.00 96.56 105 ALA A O 1
ATOM 876 N N . GLN A 1 106 ? -5.379 1.702 15.934 1.00 96.94 106 GLN A N 1
ATOM 877 C CA . GLN A 1 106 ? -6.279 2.396 15.018 1.00 96.94 106 GLN A CA 1
ATOM 878 C C . GLN A 1 106 ? -6.593 1.503 13.812 1.00 96.94 106 GLN A C 1
ATOM 880 O O . GLN A 1 106 ? -5.878 0.543 13.538 1.00 96.94 106 GLN A O 1
ATOM 885 N N . PHE A 1 107 ? -7.645 1.818 13.066 1.00 96.88 107 PHE A N 1
ATOM 886 C CA . PHE A 1 107 ? -7.753 1.408 11.671 1.00 96.88 107 PHE A CA 1
ATOM 887 C C . PHE A 1 107 ? -7.381 2.580 10.785 1.00 96.88 107 PHE A C 1
ATOM 889 O O . PHE A 1 107 ? -7.962 3.662 10.865 1.00 96.88 107 PHE A O 1
ATOM 896 N N . LEU A 1 108 ? -6.380 2.346 9.949 1.00 94.50 108 LEU A N 1
ATOM 897 C CA . LEU A 1 108 ? -5.801 3.343 9.075 1.00 94.50 108 LEU A CA 1
ATOM 898 C C . LEU A 1 108 ? -6.582 3.390 7.763 1.00 94.50 108 LEU A C 1
ATOM 900 O O . LEU A 1 108 ? -6.729 2.375 7.078 1.00 94.50 108 LEU A O 1
ATOM 904 N N . LEU A 1 109 ? -7.066 4.572 7.410 1.00 91.31 109 LEU A N 1
ATOM 905 C CA . LEU A 1 109 ? -7.831 4.823 6.199 1.00 91.31 109 LEU A CA 1
ATOM 906 C C . LEU A 1 109 ? -6.952 5.560 5.194 1.00 91.31 109 LEU A C 1
ATOM 908 O O . LEU A 1 109 ? -6.261 6.526 5.534 1.00 91.31 109 LEU A O 1
ATOM 912 N N . PHE A 1 110 ? -6.983 5.101 3.943 1.00 83.25 1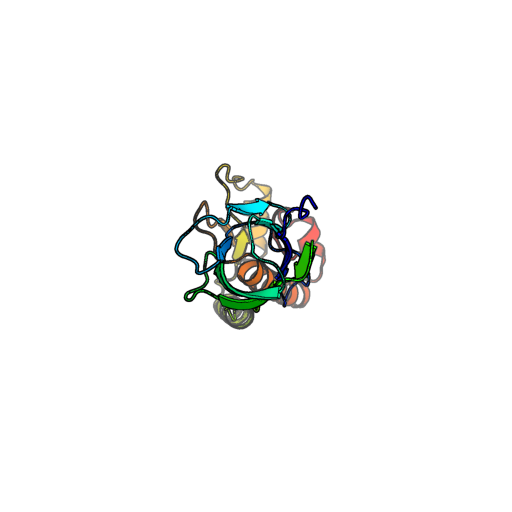10 PHE A N 1
ATOM 913 C CA . PHE A 1 110 ? -6.355 5.839 2.857 1.00 83.25 110 PHE A CA 1
ATOM 914 C C . PHE A 1 110 ? -7.213 7.063 2.568 1.00 83.25 110 PHE A C 1
ATOM 916 O O . PHE A 1 110 ? -8.300 6.961 1.996 1.00 83.25 110 PHE A O 1
ATOM 923 N N . GLY A 1 111 ? -6.738 8.211 3.033 1.00 71.62 111 GLY A N 1
ATOM 924 C CA . GLY A 1 111 ? -7.415 9.469 2.807 1.00 71.62 111 GLY A CA 1
ATOM 925 C C . GLY A 1 111 ? -7.471 9.832 1.332 1.00 71.62 111 GLY A C 1
ATOM 926 O O . GLY A 1 111 ? -6.653 9.412 0.513 1.00 71.62 111 GLY A O 1
ATOM 927 N N . SER A 1 112 ? -8.469 10.633 0.985 1.00 63.66 112 SER A N 1
ATOM 928 C CA . SER A 1 112 ? -8.634 11.197 -0.351 1.00 63.66 112 SER A CA 1
ATOM 929 C C . SER A 1 112 ? -9.067 12.656 -0.237 1.00 63.66 112 SER A C 1
ATOM 931 O O . SER A 1 112 ? -9.284 13.178 0.856 1.00 63.66 112 SER A O 1
ATOM 933 N N . ILE A 1 113 ? -9.214 13.339 -1.372 1.00 62.50 113 ILE A N 1
ATOM 934 C CA . ILE A 1 113 ? -9.709 14.722 -1.419 1.00 62.50 113 ILE A CA 1
ATOM 935 C C . ILE A 1 113 ? -11.142 14.856 -0.867 1.00 62.50 113 ILE A C 1
ATOM 937 O O . ILE A 1 113 ? -11.561 15.949 -0.491 1.00 62.50 113 ILE A O 1
ATOM 941 N N . ALA A 1 114 ? -11.879 13.743 -0.797 1.00 68.94 114 ALA A N 1
ATOM 942 C CA . ALA A 1 114 ? -13.207 13.641 -0.206 1.00 68.94 114 ALA A CA 1
ATOM 943 C C . ALA A 1 114 ? -13.191 12.638 0.968 1.00 68.94 114 ALA A C 1
ATOM 945 O O . ALA A 1 114 ? -13.484 11.459 0.756 1.00 68.94 114 ALA A O 1
ATOM 946 N N . PRO A 1 115 ? -12.831 13.072 2.191 1.00 72.75 115 PRO A N 1
ATOM 947 C CA . PRO A 1 115 ? -12.844 12.200 3.359 1.00 72.75 115 PRO A CA 1
ATOM 948 C C . PRO A 1 115 ? -14.275 11.780 3.710 1.00 72.75 115 PRO A C 1
ATOM 950 O O . PRO A 1 115 ? -15.220 12.574 3.635 1.00 72.75 115 PRO A O 1
ATOM 953 N N . ILE A 1 116 ? -14.438 10.526 4.124 1.00 81.19 116 ILE A N 1
ATOM 954 C CA . ILE A 1 116 ? -15.716 10.000 4.607 1.00 81.19 116 ILE A CA 1
ATOM 955 C C . ILE A 1 116 ? -15.783 10.257 6.113 1.00 81.19 116 ILE A C 1
ATOM 957 O O . ILE A 1 116 ? -15.036 9.657 6.891 1.00 81.19 116 ILE A O 1
ATOM 961 N N . MET A 1 117 ? -16.685 11.155 6.519 1.00 84.06 117 MET A N 1
ATOM 962 C CA . MET A 1 117 ? -16.902 11.464 7.933 1.00 84.06 117 MET A CA 1
ATOM 963 C C . MET A 1 117 ? -17.393 10.236 8.701 1.00 84.06 117 MET A C 1
ATOM 965 O O . MET A 1 117 ? -18.255 9.503 8.212 1.00 84.06 117 MET A O 1
ATOM 969 N N . ASN A 1 118 ? -16.912 10.087 9.937 1.00 87.19 118 ASN A N 1
ATOM 970 C CA . ASN A 1 118 ? -17.441 9.099 10.868 1.00 87.19 118 ASN A CA 1
ATOM 971 C C . ASN A 1 118 ? -18.945 9.314 11.093 1.00 87.19 118 ASN A C 1
ATOM 973 O O . ASN A 1 118 ? -19.443 10.429 11.277 1.00 87.19 118 ASN A O 1
ATOM 977 N N . THR A 1 119 ? -19.673 8.208 11.070 1.00 93.00 119 THR A N 1
ATOM 978 C CA . THR A 1 119 ? -21.080 8.107 11.431 1.00 93.00 119 THR A CA 1
ATOM 979 C C . THR A 1 119 ? -21.228 7.762 12.913 1.00 93.00 119 THR A C 1
ATOM 981 O O . THR A 1 119 ? -20.301 7.299 13.569 1.00 93.00 119 THR A O 1
ATOM 984 N N . LYS A 1 120 ? -22.454 7.853 13.443 1.00 94.94 120 LYS A N 1
ATOM 985 C CA . LYS A 1 120 ? -22.748 7.384 14.812 1.00 94.94 120 LYS A CA 1
ATOM 986 C C . LYS A 1 120 ? -22.441 5.895 15.026 1.00 94.94 120 LYS A C 1
ATOM 988 O O . LYS A 1 120 ? -22.224 5.470 16.163 1.00 94.94 120 LYS A O 1
ATOM 993 N N . ALA A 1 121 ? -22.512 5.089 13.963 1.00 94.94 121 ALA A N 1
ATOM 994 C CA . ALA A 1 121 ? -22.171 3.672 14.030 1.00 94.94 121 ALA A CA 1
ATOM 995 C C . ALA A 1 121 ? -20.658 3.489 14.205 1.00 94.94 121 ALA A C 1
ATOM 997 O O . ALA A 1 121 ? -20.253 2.651 15.010 1.00 94.94 121 ALA A O 1
ATOM 998 N N . ASP A 1 122 ? -19.866 4.328 13.537 1.00 95.06 122 ASP A N 1
ATOM 999 C CA . ASP A 1 122 ? -18.408 4.354 13.651 1.00 95.06 122 ASP A CA 1
ATOM 1000 C C . ASP A 1 122 ? -17.999 4.769 15.067 1.00 95.06 122 ASP A C 1
ATOM 1002 O O . ASP A 1 122 ? -17.324 4.000 15.742 1.00 95.06 122 ASP A O 1
ATOM 1006 N N . ASP A 1 123 ? -18.552 5.862 15.606 1.00 95.12 123 ASP A N 1
ATOM 1007 C CA . ASP A 1 123 ? -18.294 6.286 16.997 1.00 95.12 123 ASP A CA 1
ATOM 1008 C C . ASP A 1 123 ? -18.626 5.173 18.015 1.00 95.12 123 ASP A C 1
ATOM 1010 O O . ASP A 1 123 ? -17.948 4.966 19.027 1.00 95.12 123 ASP A O 1
ATOM 1014 N N . SER A 1 124 ? -19.708 4.429 17.753 1.00 96.50 124 SER A N 1
ATOM 1015 C CA . SER A 1 124 ? -20.127 3.304 18.596 1.00 96.50 124 SER A CA 1
ATOM 1016 C C . SER A 1 124 ? -19.177 2.112 18.478 1.00 96.50 124 SER A C 1
ATOM 1018 O O . SER A 1 124 ? -18.955 1.411 19.470 1.00 96.50 124 SER A O 1
ATOM 1020 N N . PHE A 1 125 ? -18.632 1.864 17.285 1.00 97.25 125 PHE A N 1
ATOM 1021 C CA . PHE A 1 125 ? -17.601 0.859 17.047 1.00 97.25 125 PHE A CA 1
ATOM 1022 C C . PHE A 1 125 ? -16.320 1.223 17.800 1.00 97.25 125 PHE A C 1
ATOM 1024 O O . PHE A 1 125 ? -15.836 0.403 18.586 1.00 97.25 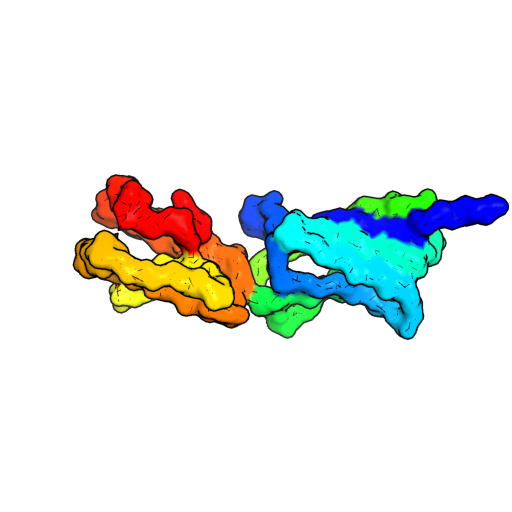125 PHE A O 1
ATOM 1031 N N . GLU A 1 126 ? -15.835 2.457 17.633 1.00 96.25 126 GLU A N 1
ATOM 1032 C CA . GLU A 1 126 ? -14.601 2.940 18.256 1.00 96.25 126 GLU A CA 1
ATOM 1033 C C . GLU A 1 126 ? -14.677 2.817 19.778 1.00 96.25 126 GLU A C 1
ATOM 1035 O O . GLU A 1 126 ? -13.822 2.190 20.408 1.00 96.25 126 GLU A O 1
ATOM 1040 N N . LYS A 1 127 ? -15.779 3.289 20.375 1.00 95.88 127 LYS A N 1
ATOM 1041 C CA . LYS A 1 127 ? -16.013 3.181 21.820 1.00 95.88 127 LYS A CA 1
ATOM 1042 C C . LYS A 1 127 ? -16.111 1.735 22.306 1.00 95.88 127 LYS A C 1
ATOM 1044 O O . LYS A 1 127 ? -15.684 1.433 23.419 1.00 95.88 127 LYS A O 1
ATOM 1049 N N . LYS A 1 128 ? -16.720 0.844 21.518 1.00 96.75 128 LYS A N 1
ATOM 1050 C CA . LYS A 1 128 ? -16.916 -0.558 21.909 1.00 96.75 128 LYS A CA 1
ATOM 1051 C C . LYS A 1 128 ? -15.603 -1.338 21.920 1.00 96.75 128 LYS A C 1
ATOM 1053 O O . LYS A 1 128 ? -15.419 -2.173 22.804 1.00 96.75 128 LYS A O 1
ATOM 1058 N N . TYR A 1 129 ? -14.747 -1.121 20.924 1.00 96.50 129 TYR A N 1
ATOM 1059 C CA . TYR A 1 129 ? -13.538 -1.923 20.725 1.00 96.50 129 TYR A CA 1
ATOM 1060 C C . TYR A 1 129 ? -12.253 -1.232 21.194 1.00 96.50 129 TYR A C 1
ATOM 1062 O O . TYR A 1 129 ? -11.248 -1.923 21.373 1.00 96.50 129 TYR A O 1
ATOM 1070 N N . GLY A 1 130 ? -12.307 0.077 21.458 1.00 95.38 130 GLY A N 1
ATOM 1071 C CA . GLY A 1 130 ? -11.155 0.891 21.844 1.00 95.38 130 GLY A CA 1
ATOM 1072 C C . GLY A 1 130 ? -10.179 1.104 20.688 1.00 95.38 130 GLY A C 1
ATOM 1073 O O . GLY A 1 130 ? -8.975 1.041 20.909 1.00 95.38 130 GLY A O 1
ATOM 1074 N N . ILE A 1 131 ? -10.697 1.253 19.464 1.00 95.44 131 ILE A N 1
ATOM 1075 C CA . ILE A 1 131 ? -9.912 1.387 18.227 1.00 95.44 131 ILE A CA 1
ATOM 1076 C C . ILE A 1 131 ? -10.504 2.523 17.414 1.00 95.44 131 ILE A C 1
ATOM 1078 O O . ILE A 1 131 ? -11.677 2.451 17.068 1.00 95.44 131 ILE A O 1
ATOM 1082 N N . GLU A 1 132 ? -9.706 3.536 17.103 1.00 94.88 132 GLU A N 1
ATOM 1083 C CA . GLU A 1 132 ? -10.149 4.716 16.349 1.00 94.88 132 GLU A CA 1
ATOM 1084 C C . GLU A 1 132 ? -9.919 4.552 14.844 1.00 94.88 132 GLU A C 1
ATOM 1086 O O . GLU A 1 132 ? -9.013 3.831 14.421 1.00 94.88 132 GLU A O 1
ATOM 1091 N N . TYR A 1 133 ? -10.691 5.262 14.026 1.00 95.19 133 TYR A N 1
ATOM 1092 C CA . TYR A 1 133 ? -10.393 5.442 12.609 1.00 95.19 133 TYR A CA 1
ATOM 1093 C C . TYR A 1 133 ? -9.458 6.633 12.401 1.00 95.19 133 TYR A C 1
ATOM 1095 O O . TYR A 1 133 ? -9.734 7.743 12.854 1.00 95.19 133 TYR A O 1
ATOM 1103 N N . PHE A 1 134 ? -8.362 6.415 11.675 1.00 93.25 134 PHE A N 1
ATOM 1104 C CA . PHE A 1 134 ? -7.406 7.468 11.344 1.00 93.25 134 PHE A CA 1
ATOM 1105 C C . PHE A 1 134 ? -7.306 7.660 9.832 1.00 93.25 134 PHE A C 1
ATOM 1107 O O . PHE A 1 134 ? -6.823 6.782 9.119 1.00 93.25 134 PHE A O 1
ATOM 1114 N N . ASP A 1 135 ? -7.746 8.821 9.353 1.00 90.75 135 ASP A N 1
ATOM 1115 C CA . ASP A 1 135 ? -7.699 9.220 7.945 1.00 90.75 135 ASP A CA 1
ATOM 1116 C C . ASP A 1 135 ? -6.455 10.085 7.681 1.00 90.75 135 ASP A C 1
ATOM 1118 O O . ASP A 1 135 ? -6.266 11.137 8.296 1.00 90.75 135 ASP A O 1
ATOM 1122 N N . PHE A 1 136 ? -5.591 9.634 6.766 1.00 87.56 136 PHE A N 1
ATOM 1123 C CA . PHE A 1 136 ? -4.354 10.339 6.406 1.00 87.56 136 PHE A CA 1
ATOM 1124 C C . PHE A 1 136 ? -4.548 11.557 5.481 1.00 87.56 136 PHE A C 1
ATOM 1126 O O . PHE A 1 136 ? -3.582 12.268 5.181 1.00 87.56 136 PHE A O 1
ATOM 1133 N N . GLY A 1 137 ? -5.759 11.807 4.987 1.00 84.69 137 GLY A N 1
ATOM 1134 C CA . GLY A 1 137 ? -6.026 12.838 3.988 1.00 84.69 137 GLY A CA 1
ATOM 1135 C C . GLY A 1 137 ? -5.167 12.670 2.728 1.00 84.69 137 GLY A C 1
ATOM 1136 O O . GLY A 1 137 ? -4.991 11.570 2.214 1.00 84.69 137 GLY A O 1
ATOM 1137 N N . CYS A 1 138 ? -4.611 13.773 2.221 1.00 77.88 138 CYS A N 1
ATOM 1138 C CA . CYS A 1 138 ? -3.821 13.791 0.985 1.00 77.88 138 CYS A CA 1
ATOM 1139 C C . CYS A 1 138 ? -2.349 13.378 1.146 1.00 77.88 138 CYS A C 1
ATOM 1141 O O . CYS A 1 138 ? -1.608 13.400 0.163 1.00 77.88 138 CYS A O 1
ATOM 1143 N N . GLN A 1 139 ? -1.911 13.022 2.357 1.00 79.88 139 GLN A N 1
ATOM 1144 C CA . GLN A 1 139 ? -0.530 12.613 2.632 1.00 79.88 139 GLN A CA 1
ATOM 1145 C C . GLN A 1 139 ? -0.465 11.209 3.250 1.00 79.88 139 GLN A C 1
ATOM 1147 O O . GLN A 1 139 ? 0.099 11.042 4.337 1.00 79.88 139 GLN A O 1
ATOM 1152 N N . PRO A 1 140 ? -1.048 10.185 2.599 1.00 81.00 140 PRO A N 1
ATOM 1153 C CA . PRO A 1 140 ? -0.967 8.836 3.113 1.00 81.00 140 PRO A CA 1
ATOM 1154 C C . PRO A 1 140 ? 0.458 8.275 2.987 1.00 81.00 140 PRO A C 1
ATOM 1156 O O . PRO A 1 140 ? 1.193 8.618 2.055 1.00 81.00 140 PRO A O 1
ATOM 1159 N N . PRO A 1 141 ? 0.858 7.381 3.908 1.00 84.19 141 PRO A N 1
ATOM 1160 C CA . PRO A 1 141 ? 1.975 6.464 3.680 1.00 84.19 141 PRO A CA 1
ATOM 1161 C C . PRO A 1 141 ? 1.673 5.551 2.473 1.00 84.19 141 PRO A C 1
ATOM 1163 O O . PRO A 1 141 ? 0.586 5.593 1.892 1.00 84.19 141 PRO A O 1
ATOM 1166 N N . THR A 1 142 ? 2.607 4.670 2.116 1.00 83.69 142 THR A N 1
ATOM 1167 C CA . THR A 1 142 ? 2.352 3.697 1.044 1.00 83.69 142 THR A CA 1
ATOM 1168 C C . THR A 1 142 ? 1.207 2.753 1.428 1.00 83.69 142 THR A C 1
ATOM 1170 O O . THR A 1 142 ? 0.998 2.435 2.608 1.00 83.69 142 THR A O 1
ATOM 1173 N N . PHE A 1 143 ? 0.456 2.296 0.423 1.00 84.25 143 PHE A N 1
ATOM 1174 C CA . PHE A 1 143 ? -0.684 1.395 0.614 1.00 84.25 143 PHE A CA 1
ATOM 1175 C C . PHE A 1 143 ? -0.291 0.133 1.373 1.00 84.25 143 PHE A C 1
ATOM 1177 O O . PHE A 1 143 ? -1.014 -0.317 2.260 1.00 84.25 143 PHE A O 1
ATOM 1184 N N . GLU A 1 144 ? 0.876 -0.419 1.066 1.00 87.94 144 GLU A N 1
ATOM 1185 C CA . GLU A 1 144 ? 1.372 -1.629 1.702 1.00 87.94 144 GLU A CA 1
ATOM 1186 C C . GLU A 1 144 ? 1.572 -1.459 3.198 1.00 87.94 144 GLU A C 1
ATOM 1188 O O . GLU A 1 144 ? 1.243 -2.363 3.962 1.00 87.94 144 GLU A O 1
ATOM 1193 N N . CYS A 1 145 ? 2.062 -0.299 3.636 1.00 89.19 145 CYS A N 1
ATOM 1194 C CA . CYS A 1 145 ? 2.248 -0.039 5.055 1.00 89.19 145 CYS A CA 1
ATOM 1195 C C . CYS A 1 145 ? 0.907 -0.001 5.792 1.00 89.19 145 CYS A C 1
ATOM 1197 O O . CYS A 1 145 ? 0.784 -0.590 6.869 1.00 89.19 145 CYS A O 1
ATOM 1199 N N . ILE A 1 146 ? -0.105 0.637 5.194 1.00 91.31 146 ILE A N 1
ATOM 1200 C CA . ILE A 1 146 ? -1.474 0.679 5.730 1.00 91.31 146 ILE A CA 1
ATOM 1201 C C . ILE A 1 146 ? -2.048 -0.733 5.823 1.00 91.31 146 ILE A C 1
ATOM 1203 O O . ILE A 1 146 ? -2.528 -1.117 6.888 1.00 91.31 146 ILE A O 1
ATOM 1207 N N . ILE A 1 147 ? -1.943 -1.519 4.746 1.00 92.12 147 ILE A N 1
ATOM 1208 C CA . ILE A 1 147 ? -2.424 -2.906 4.702 1.00 92.12 147 ILE A CA 1
ATOM 1209 C C . ILE A 1 147 ? -1.742 -3.736 5.789 1.00 92.12 147 ILE A C 1
ATOM 1211 O O . ILE A 1 147 ? -2.426 -4.342 6.606 1.00 92.12 147 ILE A O 1
ATOM 1215 N N . MET A 1 148 ? -0.407 -3.705 5.871 1.00 93.56 148 MET A N 1
ATOM 1216 C CA . MET A 1 148 ? 0.348 -4.439 6.891 1.00 93.56 148 MET A CA 1
ATOM 1217 C C . MET A 1 148 ? -0.095 -4.093 8.315 1.00 93.56 148 MET A C 1
ATOM 1219 O O . MET A 1 148 ? -0.155 -4.975 9.173 1.00 93.56 148 MET A O 1
ATOM 1223 N N . TYR A 1 149 ? -0.358 -2.811 8.580 1.00 96.12 149 TYR A N 1
ATOM 1224 C CA . TYR A 1 149 ? -0.827 -2.355 9.882 1.00 96.12 149 TYR A CA 1
ATOM 1225 C C . TYR A 1 149 ? -2.240 -2.870 10.171 1.00 96.12 149 TYR A C 1
ATOM 1227 O O . TYR A 1 149 ? -2.458 -3.527 11.188 1.00 96.12 149 TYR A O 1
ATOM 1235 N N . ASN A 1 150 ? -3.180 -2.615 9.259 1.00 97.25 150 ASN A N 1
ATOM 1236 C CA . ASN A 1 150 ? -4.587 -2.978 9.413 1.00 97.25 150 ASN A CA 1
ATOM 1237 C C . ASN A 1 150 ? -4.787 -4.489 9.513 1.00 97.25 150 ASN A C 1
ATOM 1239 O O . ASN A 1 150 ? -5.549 -4.931 10.367 1.00 97.25 150 ASN A O 1
ATOM 1243 N N . GLU A 1 151 ? -4.075 -5.285 8.710 1.00 96.56 151 GLU A N 1
ATOM 1244 C CA . GLU A 1 151 ? -4.096 -6.748 8.792 1.00 96.56 151 GLU A CA 1
ATOM 1245 C C . GLU A 1 151 ? -3.668 -7.226 10.179 1.00 96.56 151 GLU A C 1
ATOM 1247 O O . GLU A 1 151 ? -4.321 -8.094 10.761 1.00 96.56 151 GLU A O 1
ATOM 1252 N N . LYS A 1 152 ? -2.604 -6.634 10.744 1.00 97.62 152 LYS A N 1
ATOM 1253 C CA . LYS A 1 152 ? -2.134 -7.020 12.077 1.00 97.62 152 LYS A CA 1
ATOM 1254 C C . LYS A 1 152 ? -3.111 -6.597 13.175 1.00 97.62 152 LYS A C 1
ATOM 1256 O O . LYS A 1 152 ? -3.348 -7.373 14.097 1.00 97.62 152 LYS A O 1
ATOM 1261 N N . ILE A 1 153 ? -3.715 -5.411 13.079 1.00 98.31 153 ILE A N 1
ATOM 1262 C CA . ILE A 1 153 ? -4.786 -5.008 14.004 1.00 98.31 153 ILE A CA 1
ATOM 1263 C C . ILE A 1 153 ? -5.993 -5.943 13.873 1.00 98.31 153 ILE A C 1
ATOM 1265 O O . ILE A 1 153 ? -6.540 -6.373 14.885 1.00 98.31 153 ILE A O 1
ATOM 1269 N N . ALA A 1 154 ? -6.381 -6.315 12.653 1.00 98.06 154 ALA A N 1
ATOM 1270 C CA . ALA A 1 154 ? -7.497 -7.219 12.411 1.00 98.06 154 ALA A CA 1
ATOM 1271 C C . ALA A 1 154 ? -7.239 -8.629 12.971 1.00 98.06 154 ALA A C 1
ATOM 1273 O O . ALA A 1 154 ? -8.149 -9.222 13.546 1.00 98.06 154 ALA A O 1
ATOM 1274 N N . GLU A 1 155 ? -6.011 -9.143 12.859 1.00 98.00 155 GLU A N 1
ATOM 1275 C CA . GLU A 1 155 ? -5.571 -10.389 13.505 1.00 98.00 155 GLU A CA 1
ATOM 1276 C C . GLU A 1 155 ? -5.758 -10.311 15.029 1.00 98.00 155 GLU A C 1
ATOM 1278 O O . GLU A 1 155 ? -6.448 -11.145 15.613 1.00 98.00 155 GLU A O 1
ATOM 1283 N N . LEU A 1 156 ? -5.239 -9.256 15.664 1.00 98.06 156 LEU A N 1
ATOM 1284 C CA . LEU A 1 156 ? -5.332 -9.046 17.115 1.00 98.06 156 LEU A CA 1
ATOM 1285 C C . LEU A 1 156 ? -6.784 -8.850 17.591 1.00 98.06 156 LEU A C 1
ATOM 1287 O O . LEU A 1 156 ? -7.181 -9.322 18.662 1.00 98.06 156 LEU A O 1
ATOM 1291 N N . MET A 1 157 ? -7.614 -8.185 16.785 1.00 97.88 157 MET A N 1
ATOM 1292 C CA . MET A 1 157 ? -9.047 -8.066 17.043 1.00 97.88 157 MET A CA 1
ATOM 1293 C C . MET A 1 157 ? -9.777 -9.400 16.922 1.00 97.88 157 MET A C 1
ATOM 1295 O O . MET A 1 157 ? -10.626 -9.693 17.766 1.00 97.88 157 MET A O 1
ATOM 1299 N N . ASP A 1 158 ? -9.473 -10.193 15.894 1.00 98.12 158 ASP A N 1
ATOM 1300 C CA . ASP A 1 158 ? -10.062 -11.517 15.701 1.00 98.12 158 ASP A CA 1
ATOM 1301 C C . ASP A 1 158 ? -9.714 -12.445 16.873 1.00 98.12 158 ASP A C 1
ATOM 1303 O O . ASP A 1 158 ? -10.588 -13.169 17.355 1.00 98.12 158 ASP A O 1
ATOM 1307 N N . GLU A 1 159 ? -8.480 -12.378 17.379 1.00 97.94 159 GLU A N 1
ATOM 1308 C CA . GLU A 1 159 ? -8.037 -13.118 18.565 1.00 97.94 159 GLU A CA 1
ATOM 1309 C C . GLU A 1 159 ? -8.792 -12.698 19.834 1.00 97.94 159 GLU A C 1
ATOM 1311 O O . GLU A 1 159 ? -9.235 -13.550 20.606 1.00 97.94 159 GLU A O 1
ATOM 1316 N N . LYS A 1 160 ? -8.975 -11.389 20.056 1.00 97.56 160 LYS A N 1
ATOM 1317 C CA . LYS A 1 160 ? -9.581 -10.865 21.293 1.00 97.56 160 LYS A CA 1
ATOM 1318 C C . LYS A 1 160 ? -11.111 -10.897 21.300 1.00 97.56 160 LYS A C 1
ATOM 1320 O O . LYS A 1 160 ? -11.718 -11.112 22.349 1.00 97.56 160 LYS A O 1
ATOM 1325 N N . TYR A 1 161 ? -11.744 -10.634 20.159 1.00 96.94 161 TYR A N 1
ATOM 1326 C CA . TYR A 1 161 ? -13.186 -10.376 20.057 1.00 96.94 161 TYR A CA 1
ATOM 1327 C C . TYR A 1 161 ? -13.920 -11.335 19.103 1.00 96.94 161 TYR A C 1
ATOM 1329 O O . TYR A 1 161 ? -15.142 -11.221 18.942 1.00 96.94 161 TYR A O 1
ATOM 1337 N N . GLY A 1 162 ? -13.212 -12.277 18.470 1.00 97.44 162 GLY A N 1
ATOM 1338 C CA . GLY A 1 162 ? -13.744 -13.101 17.383 1.00 97.44 162 GLY A CA 1
ATOM 1339 C C . GLY A 1 162 ? -13.953 -12.288 16.101 1.00 97.44 162 GLY A C 1
ATOM 1340 O O . GLY A 1 162 ? -13.569 -11.134 16.026 1.00 97.44 162 GLY A O 1
ATOM 1341 N N . LYS A 1 163 ? -14.610 -12.851 15.080 1.00 97.25 163 LYS A N 1
ATOM 1342 C CA . LYS A 1 163 ? -14.705 -12.213 13.744 1.00 97.25 163 LYS A CA 1
ATOM 1343 C C . LYS A 1 163 ? -15.919 -11.301 13.527 1.00 97.25 163 LYS A C 1
ATOM 1345 O O . LYS A 1 163 ? -16.009 -10.615 12.516 1.00 97.25 163 LYS A O 1
ATOM 1350 N N . THR A 1 164 ? -16.863 -11.269 14.468 1.00 96.56 164 THR A N 1
ATOM 1351 C CA . THR A 1 164 ? -18.156 -10.564 14.298 1.00 96.56 164 THR A CA 1
ATOM 1352 C C . THR A 1 164 ? -18.047 -9.036 14.267 1.00 96.56 164 THR A C 1
ATOM 1354 O O . THR A 1 164 ? -19.001 -8.353 13.897 1.00 96.56 164 THR A O 1
ATOM 1357 N N . TRP A 1 165 ? -16.910 -8.465 14.676 1.00 96.62 165 TRP A N 1
ATOM 1358 C CA . TRP A 1 165 ? -16.686 -7.020 14.598 1.00 96.62 165 TRP A CA 1
ATOM 1359 C C . TRP A 1 165 ? -16.518 -6.546 13.146 1.00 96.62 165 TRP A C 1
ATOM 1361 O O . TRP A 1 165 ? -16.891 -5.414 12.849 1.00 96.62 165 TRP A O 1
ATOM 1371 N N . ARG A 1 166 ? -16.047 -7.410 12.234 1.00 96.56 166 ARG A N 1
ATOM 1372 C CA . ARG A 1 166 ? -15.810 -7.082 10.815 1.00 96.56 166 ARG A CA 1
ATOM 1373 C C . ARG A 1 166 ? -17.081 -6.642 10.082 1.00 96.56 166 ARG A C 1
ATOM 1375 O O . ARG A 1 166 ? -17.041 -5.785 9.201 1.00 96.56 166 ARG A O 1
ATOM 1382 N N . ASP A 1 167 ? -18.236 -7.162 10.492 1.00 94.81 167 ASP A N 1
ATOM 1383 C CA . ASP A 1 167 ? -19.535 -6.763 9.935 1.00 94.81 167 ASP A CA 1
ATOM 1384 C C . ASP A 1 167 ? -19.909 -5.320 10.289 1.00 94.81 167 ASP A C 1
ATOM 1386 O O . ASP A 1 167 ? -20.681 -4.689 9.569 1.00 94.81 167 ASP A O 1
ATOM 1390 N N . LYS A 1 168 ? -19.353 -4.805 11.389 1.00 95.06 168 LYS A N 1
ATOM 1391 C CA . LYS A 1 168 ? -19.647 -3.483 11.954 1.00 95.06 168 LYS A CA 1
ATOM 1392 C C . LYS A 1 168 ? -18.577 -2.449 11.638 1.00 95.06 168 LYS A C 1
ATOM 1394 O O . LYS A 1 168 ? -18.850 -1.266 11.778 1.00 95.06 168 LYS A O 1
ATOM 1399 N N . ALA A 1 169 ? -17.381 -2.898 11.270 1.00 95.12 169 ALA A N 1
ATOM 1400 C CA . ALA A 1 169 ? -16.306 -2.019 10.856 1.00 95.12 169 ALA A CA 1
ATOM 1401 C C . ALA A 1 169 ? -16.640 -1.340 9.523 1.00 95.12 169 ALA A C 1
ATOM 1403 O O . ALA A 1 169 ? -17.351 -1.907 8.678 1.00 95.12 169 ALA A O 1
ATOM 1404 N N . ARG A 1 170 ? -16.085 -0.141 9.331 1.00 94.00 170 ARG A N 1
ATOM 1405 C CA . ARG A 1 170 ? -16.141 0.563 8.051 1.00 94.00 170 ARG A CA 1
ATOM 1406 C C . ARG A 1 170 ? -15.603 -0.309 6.911 1.00 94.00 170 ARG A C 1
ATOM 1408 O O . ARG A 1 170 ? -14.687 -1.106 7.092 1.00 94.00 170 ARG A O 1
ATOM 1415 N N . LYS A 1 171 ? -16.201 -0.167 5.726 1.00 91.44 171 LYS A N 1
ATOM 1416 C CA . LYS A 1 171 ? -15.890 -0.996 4.544 1.00 91.44 171 LYS A CA 1
ATOM 1417 C C . LYS A 1 171 ? -14.756 -0.450 3.681 1.00 91.44 171 LYS A C 1
ATOM 1419 O O . LYS A 1 171 ? -14.320 -1.135 2.768 1.00 91.44 171 LYS A O 1
ATOM 1424 N N . ASP A 1 172 ? -14.296 0.760 3.965 1.00 90.81 172 ASP A N 1
ATOM 1425 C CA . ASP A 1 172 ? -13.180 1.420 3.288 1.00 90.81 172 ASP A CA 1
ATOM 1426 C C . ASP A 1 172 ? -11.834 1.213 4.004 1.00 90.81 172 ASP A C 1
ATOM 1428 O O . ASP A 1 172 ? -10.822 1.783 3.599 1.00 90.81 172 ASP A O 1
ATOM 1432 N N . ILE A 1 173 ? -11.792 0.375 5.045 1.00 92.19 173 ILE A N 1
ATOM 1433 C CA . ILE A 1 173 ? -10.535 -0.044 5.664 1.00 92.19 173 ILE A CA 1
ATOM 1434 C C . ILE A 1 173 ? -9.816 -0.987 4.700 1.00 92.19 173 ILE A C 1
ATOM 1436 O O . ILE A 1 173 ? -10.323 -2.052 4.354 1.00 92.19 173 ILE A O 1
ATOM 1440 N N . ILE A 1 174 ? -8.617 -0.605 4.279 1.00 87.88 174 ILE A N 1
ATOM 1441 C CA . ILE A 1 174 ? -7.834 -1.393 3.327 1.00 87.88 174 ILE A CA 1
ATOM 1442 C C . ILE A 1 174 ? -7.157 -2.562 4.050 1.00 87.88 174 ILE A C 1
ATOM 1444 O O . ILE A 1 174 ? -6.610 -2.377 5.140 1.00 87.88 174 ILE A O 1
ATOM 1448 N N . GLY A 1 175 ? -7.152 -3.742 3.421 1.00 85.88 175 GLY A N 1
ATOM 1449 C CA . GLY A 1 175 ? -6.510 -4.956 3.944 1.00 85.88 175 GLY A CA 1
ATOM 1450 C C . GLY A 1 175 ? -7.406 -5.808 4.850 1.00 85.88 175 GLY A C 1
ATOM 1451 O O . GLY A 1 175 ? -6.897 -6.609 5.631 1.00 85.88 175 GLY A O 1
ATOM 1452 N N . LEU A 1 176 ? -8.726 -5.615 4.785 1.00 87.88 176 LEU A N 1
ATOM 1453 C CA . LEU A 1 176 ? -9.718 -6.210 5.684 1.00 87.88 176 LEU A CA 1
ATOM 1454 C C . LEU A 1 176 ? -10.808 -6.965 4.923 1.00 87.88 176 LEU A C 1
ATOM 1456 O O . LEU A 1 176 ? -11.216 -8.033 5.446 1.00 87.88 176 LEU A O 1
#

Sequence (176 aa):
MSYGQIEIRGKVISEYTKEPIWTGYEIKPNIEKHPISYSSEDGSYLIEYLEPNKEYEIILLVYGYEKPLKYIVKTNNGITYKDFLIEPNCNWKTKAQNDWDTSKAQFLLFGSIAPIMNTKADDSFEKKYGIEYFDFGCQPPTFECIIMYNEKIAELMDEKYGKTWRDKARKDIIGL

Secondary structure (DSSP, 8-state):
--PPPPEEEEEEEETTT-SB--SSEEEEES-SS--EEEE-TTSEEEEESPPTT-EEEEEEEETT-SS-EEEEEE--SSEEE--EEE--S--HHHHHHHHHHTT--EEEE---SS--PPPHHHHHHHHHHT-EEEE-TT----HHHHHHHHHHHHHHHHHHH-STTTTTS-TT-TT-

Organism: NCBI:txid1627892

pLDDT: mean 88.5, std 10.24, range [40.47, 98.31]

InterPro domains:
  IPR008969 Carboxypeptidase-like, regulatory domain superfamily [SSF49464] (8-88)

Radius of gyration: 20.59 Å; chains: 1; bounding box: 43×28×68 Å